Protein AF-A0A920G685-F1 (afdb_monomer_lite)

pLDDT: mean 90.86, std 9.31, range [51.19, 98.56]

Radius of gyration: 24.47 Å; chains: 1; bounding box: 43×33×66 Å

Sequence (117 aa):
MLAGAPFDATETPSVIWQDFNDKLMRLNLEPAIADGLREAARKALLASVKPAYERLIAAVEAQQGMAGPEDGVWRFQSGDAFYANRLRVFTTTDLSPEDIQKQALPMLSGCMVKCVP

Secondary structure (DSSP, 8-state):
---SBTTSS-SSBPHHHHHHHHHHHTS---HHHHHHHHHHHHHHIIIIIHHHHHHHHHHHHHHHHH--S--SGGGSTTHHHHHHHHHHHHH-----HHHHHHHHHHHHHHHHHHS--

Structure (mmCIF, N/CA/C/O backbone):
data_AF-A0A920G685-F1
#
_entry.id   AF-A0A920G685-F1
#
loop_
_atom_site.group_PDB
_atom_site.id
_atom_site.type_symbol
_atom_site.label_atom_id
_atom_site.label_alt_id
_atom_site.label_comp_id
_atom_site.label_asym_id
_atom_site.label_entity_id
_atom_site.label_seq_id
_atom_site.pdbx_PDB_ins_code
_atom_site.Cartn_x
_atom_site.Cartn_y
_atom_site.Cartn_z
_atom_site.occupancy
_atom_site.B_iso_or_equiv
_atom_site.auth_seq_id
_atom_site.auth_comp_id
_atom_site.auth_asym_id
_atom_site.auth_atom_id
_atom_site.pdbx_PDB_model_num
ATOM 1 N N . MET A 1 1 ? 4.784 3.889 1.212 1.00 73.81 1 MET A N 1
ATOM 2 C CA . MET A 1 1 ? 4.560 3.008 0.040 1.00 73.81 1 MET A CA 1
ATOM 3 C C . MET A 1 1 ? 4.803 3.727 -1.286 1.00 73.81 1 MET A C 1
ATOM 5 O O . MET A 1 1 ? 5.475 3.146 -2.122 1.00 73.81 1 MET A O 1
ATOM 9 N N . LEU A 1 2 ? 4.329 4.970 -1.464 1.00 91.75 2 LEU A N 1
ATOM 10 C CA . LEU A 1 2 ? 4.622 5.799 -2.649 1.00 91.75 2 LEU A CA 1
ATOM 11 C C . LEU A 1 2 ? 5.928 6.619 -2.568 1.00 91.75 2 LEU A C 1
ATOM 13 O O . LEU A 1 2 ? 6.157 7.465 -3.418 1.00 91.75 2 LEU A O 1
ATOM 17 N N . ALA A 1 3 ? 6.755 6.417 -1.542 1.00 93.88 3 ALA A N 1
ATOM 18 C CA . ALA A 1 3 ? 8.039 7.106 -1.412 1.00 93.88 3 ALA A CA 1
ATOM 19 C C . ALA A 1 3 ? 9.127 6.309 -2.137 1.00 93.88 3 ALA A C 1
ATOM 21 O O . ALA A 1 3 ? 9.177 5.084 -1.968 1.00 93.88 3 ALA A O 1
ATOM 22 N N . GLY A 1 4 ? 9.979 6.994 -2.895 1.00 96.31 4 GLY A N 1
ATOM 23 C CA . GLY A 1 4 ? 11.047 6.411 -3.698 1.00 96.31 4 GLY A CA 1
ATOM 24 C C . GLY A 1 4 ? 10.689 6.199 -5.171 1.00 96.31 4 GLY A C 1
ATOM 25 O O . GLY A 1 4 ? 9.520 6.229 -5.575 1.00 96.31 4 GLY A O 1
ATOM 26 N N . ALA A 1 5 ? 11.696 5.891 -5.985 1.00 94.94 5 ALA A N 1
ATOM 27 C CA . ALA A 1 5 ? 11.515 5.521 -7.384 1.00 94.94 5 ALA A CA 1
ATOM 28 C C . ALA A 1 5 ? 10.582 4.293 -7.535 1.00 94.94 5 ALA A C 1
ATOM 30 O O . ALA A 1 5 ? 10.641 3.352 -6.734 1.00 94.94 5 ALA A O 1
ATOM 31 N N . PRO A 1 6 ? 9.712 4.253 -8.559 1.00 95.81 6 PRO A N 1
ATOM 32 C CA . PRO A 1 6 ? 9.574 5.230 -9.639 1.00 95.81 6 PRO A CA 1
ATOM 33 C C . PRO A 1 6 ? 8.593 6.380 -9.335 1.00 95.81 6 PRO A C 1
ATOM 35 O O . PRO A 1 6 ? 8.198 7.083 -10.257 1.00 95.81 6 PRO A O 1
ATOM 38 N N . PHE A 1 7 ? 8.122 6.551 -8.099 1.00 96.56 7 PHE A N 1
ATOM 39 C CA . PHE A 1 7 ? 7.028 7.481 -7.792 1.00 96.56 7 PHE A CA 1
ATOM 40 C C . PHE A 1 7 ? 7.465 8.942 -7.635 1.00 96.56 7 PHE A C 1
ATOM 42 O O . PHE A 1 7 ? 6.648 9.841 -7.886 1.00 96.56 7 PHE A O 1
ATOM 49 N N . ASP A 1 8 ? 8.720 9.160 -7.246 1.00 92.56 8 ASP A N 1
ATOM 50 C CA . ASP A 1 8 ? 9.383 10.457 -7.117 1.00 92.56 8 ASP A CA 1
ATOM 51 C C . ASP A 1 8 ? 10.762 10.456 -7.811 1.00 92.56 8 ASP A C 1
ATOM 53 O O . ASP A 1 8 ? 11.138 9.489 -8.476 1.00 92.56 8 ASP A O 1
ATOM 57 N N . ALA A 1 9 ? 11.486 11.574 -7.708 1.00 88.44 9 ALA A N 1
ATOM 58 C CA . ALA A 1 9 ? 12.781 11.782 -8.358 1.00 88.44 9 ALA A CA 1
ATOM 59 C C . ALA A 1 9 ? 13.982 11.294 -7.526 1.00 88.44 9 ALA A C 1
ATOM 61 O O . ALA A 1 9 ? 15.124 11.589 -7.880 1.00 88.44 9 ALA A O 1
ATOM 62 N N . THR A 1 10 ? 13.754 10.608 -6.403 1.00 91.00 10 THR A N 1
ATOM 63 C CA . THR A 1 10 ? 14.853 10.095 -5.580 1.00 91.00 10 THR A CA 1
ATOM 64 C C . THR A 1 10 ? 15.461 8.841 -6.206 1.00 91.00 10 THR A C 1
ATOM 66 O O . THR A 1 10 ? 14.786 8.063 -6.876 1.00 91.00 10 THR A O 1
ATOM 69 N N . GLU A 1 11 ? 16.749 8.610 -5.952 1.00 88.62 11 GLU A N 1
ATOM 70 C CA . GLU A 1 11 ? 17.422 7.372 -6.372 1.00 88.62 11 GLU A CA 1
ATOM 71 C C . GLU A 1 11 ? 17.073 6.179 -5.472 1.00 88.62 11 GLU A C 1
ATOM 73 O O . GLU A 1 11 ? 17.345 5.030 -5.813 1.00 88.62 11 GLU A O 1
ATOM 78 N N . THR A 1 12 ? 16.456 6.433 -4.313 1.00 95.44 12 THR A N 1
ATOM 79 C CA . THR A 1 12 ? 16.050 5.370 -3.395 1.00 95.44 12 THR A CA 1
ATOM 80 C C . THR A 1 12 ? 14.834 4.648 -3.973 1.00 95.44 12 THR A C 1
ATOM 82 O O . THR A 1 12 ? 13.809 5.285 -4.215 1.00 95.44 12 THR A O 1
ATOM 85 N N . PRO A 1 13 ? 14.894 3.327 -4.192 1.00 95.94 13 PRO A N 1
ATOM 86 C CA . PRO A 1 13 ? 13.761 2.586 -4.717 1.00 95.94 13 PRO A CA 1
ATOM 87 C C . PRO A 1 13 ? 12.646 2.507 -3.671 1.00 95.94 13 PRO A C 1
ATOM 89 O O . PRO A 1 13 ? 12.883 2.268 -2.486 1.00 95.94 13 PRO A O 1
ATOM 92 N N . SER A 1 14 ? 11.402 2.668 -4.116 1.00 96.94 14 SER A N 1
ATOM 93 C CA . SER A 1 14 ? 10.238 2.367 -3.285 1.00 96.94 14 SER A CA 1
ATOM 94 C C . SER A 1 14 ? 10.220 0.887 -2.909 1.00 96.94 14 SER A C 1
ATOM 96 O O . SER A 1 14 ? 10.688 0.036 -3.664 1.00 96.94 14 SER A O 1
ATOM 98 N N . VAL A 1 15 ? 9.620 0.555 -1.764 1.00 96.19 15 VAL A N 1
ATOM 99 C CA . VAL A 1 15 ? 9.571 -0.830 -1.254 1.00 96.19 15 VAL A CA 1
ATOM 100 C C . VAL A 1 15 ? 9.015 -1.831 -2.273 1.00 96.19 15 VAL A C 1
ATOM 102 O O . VAL A 1 15 ? 9.529 -2.936 -2.394 1.00 96.19 15 VAL A O 1
ATOM 105 N N . ILE A 1 16 ? 8.000 -1.430 -3.046 1.00 95.62 16 ILE A N 1
ATOM 106 C CA . ILE A 1 16 ? 7.383 -2.279 -4.073 1.00 95.62 16 ILE A CA 1
ATOM 107 C C . ILE A 1 16 ? 8.260 -2.400 -5.325 1.00 95.62 16 ILE A C 1
ATOM 109 O O . ILE A 1 16 ? 8.302 -3.459 -5.945 1.00 95.62 16 ILE A O 1
ATOM 113 N N . TRP A 1 17 ? 8.981 -1.336 -5.688 1.00 96.88 17 TRP A N 1
ATOM 114 C CA . T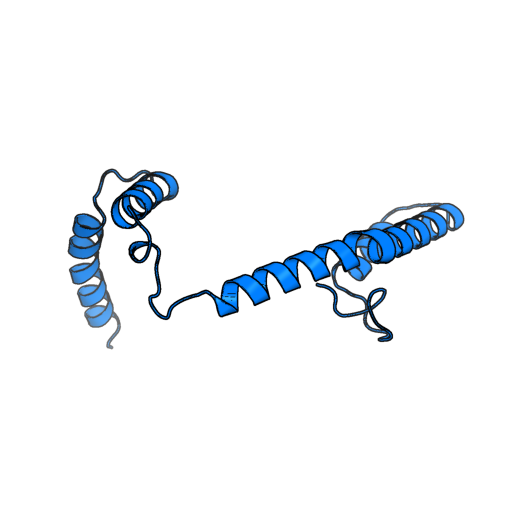RP A 1 17 ? 9.914 -1.355 -6.811 1.00 96.88 17 TRP A CA 1
ATOM 115 C C . TRP A 1 17 ? 11.141 -2.207 -6.497 1.00 96.88 17 TRP A C 1
ATOM 117 O O . TRP A 1 17 ? 11.543 -3.026 -7.319 1.00 96.88 17 TRP A O 1
ATOM 127 N N . GLN A 1 18 ? 11.695 -2.064 -5.292 1.00 97.12 18 GLN A N 1
ATOM 128 C CA . GLN A 1 18 ? 12.804 -2.884 -4.816 1.00 97.12 18 GLN A CA 1
ATOM 129 C C . GLN A 1 18 ? 12.422 -4.368 -4.806 1.00 97.12 18 GLN A C 1
ATOM 131 O O . GLN A 1 18 ? 13.098 -5.170 -5.441 1.00 97.12 18 GLN A O 1
ATOM 136 N N . ASP A 1 19 ? 11.302 -4.723 -4.169 1.00 97.31 19 ASP A N 1
ATOM 137 C CA . ASP A 1 19 ? 10.841 -6.114 -4.081 1.00 97.31 19 ASP A CA 1
ATOM 138 C C . ASP A 1 19 ? 10.609 -6.747 -5.466 1.00 97.31 19 ASP A C 1
ATOM 140 O O . ASP A 1 19 ? 10.997 -7.893 -5.704 1.00 97.31 19 ASP A O 1
ATOM 144 N N . PHE A 1 20 ? 10.031 -5.999 -6.413 1.00 97.31 20 PHE A N 1
ATOM 145 C CA . PHE A 1 20 ? 9.847 -6.482 -7.782 1.00 97.31 20 PHE A CA 1
ATOM 146 C C . PHE A 1 20 ? 11.186 -6.743 -8.489 1.00 97.31 20 PHE A C 1
ATOM 148 O O . PHE A 1 20 ? 11.368 -7.805 -9.090 1.00 97.31 20 PHE A O 1
ATOM 155 N N . ASN A 1 21 ? 12.139 -5.812 -8.389 1.00 96.56 21 ASN A N 1
ATOM 156 C CA . ASN A 1 21 ? 13.466 -5.975 -8.986 1.00 96.56 21 ASN A CA 1
ATOM 157 C C . ASN A 1 21 ? 14.252 -7.123 -8.343 1.00 96.56 21 ASN A C 1
ATOM 159 O O . ASN A 1 21 ? 14.851 -7.923 -9.061 1.00 96.56 21 ASN A O 1
ATOM 163 N N . ASP A 1 22 ? 14.188 -7.269 -7.019 1.00 97.38 22 ASP A N 1
ATOM 164 C CA . ASP A 1 22 ? 14.814 -8.378 -6.292 1.00 97.38 22 ASP A CA 1
ATOM 165 C C . ASP A 1 22 ? 14.274 -9.731 -6.744 1.00 97.38 22 ASP A C 1
ATOM 167 O O . ASP A 1 22 ? 15.029 -10.695 -6.893 1.00 97.38 22 ASP A O 1
ATOM 171 N N . LYS A 1 23 ? 12.967 -9.814 -7.003 1.00 97.25 23 LYS A N 1
ATOM 172 C CA . LYS A 1 23 ? 12.346 -11.022 -7.550 1.00 97.25 23 LYS A CA 1
ATOM 173 C C . LYS A 1 23 ? 12.810 -11.298 -8.974 1.00 97.25 23 LYS A C 1
ATOM 175 O O . LYS A 1 23 ? 13.138 -12.444 -9.261 1.00 97.25 23 LYS A O 1
ATOM 180 N N . LEU A 1 24 ? 12.903 -10.284 -9.836 1.00 96.81 24 LEU A N 1
ATOM 181 C CA . LEU A 1 24 ? 13.421 -10.466 -11.195 1.00 96.81 24 LEU A CA 1
ATOM 182 C C . LEU A 1 24 ? 14.876 -10.943 -11.209 1.00 96.81 24 LEU A C 1
ATOM 184 O O . LEU A 1 24 ? 15.194 -11.848 -11.973 1.00 96.81 24 LEU A O 1
ATOM 188 N N . MET A 1 25 ? 15.736 -10.402 -10.342 1.00 94.50 25 MET A N 1
ATOM 189 C CA . MET A 1 25 ? 17.145 -10.814 -10.251 1.00 94.50 25 MET A CA 1
ATOM 190 C C . MET A 1 25 ? 17.327 -12.278 -9.834 1.00 94.50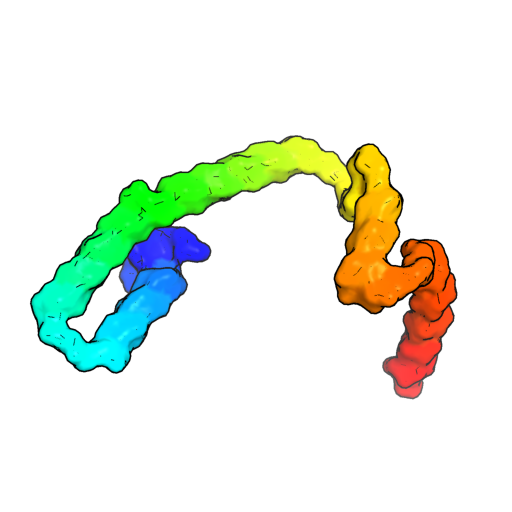 25 MET A C 1
ATOM 192 O O . MET A 1 25 ? 18.335 -12.895 -10.168 1.00 94.50 25 MET A O 1
ATOM 196 N N . ARG A 1 26 ? 16.367 -12.846 -9.099 1.00 97.00 26 ARG A N 1
ATOM 197 C CA . ARG A 1 26 ? 16.399 -14.254 -8.671 1.00 97.00 26 ARG A CA 1
ATOM 198 C C . ARG A 1 26 ? 15.917 -15.220 -9.753 1.00 97.00 26 ARG A C 1
ATOM 200 O O . ARG A 1 26 ? 16.068 -16.429 -9.585 1.00 97.00 26 ARG A O 1
ATOM 207 N N . LEU A 1 27 ? 15.321 -14.718 -10.834 1.00 95.25 27 LEU A N 1
ATOM 208 C CA . LEU A 1 27 ? 14.844 -15.534 -11.944 1.00 95.25 27 LEU A CA 1
ATOM 209 C C . LEU A 1 27 ? 15.917 -15.610 -13.033 1.00 95.25 27 LEU A C 1
ATOM 211 O O . LEU A 1 27 ? 16.494 -14.601 -13.426 1.00 95.25 27 LEU A O 1
ATOM 215 N N . ASN A 1 28 ? 16.149 -16.807 -13.570 1.00 93.94 28 ASN A N 1
ATOM 216 C CA . ASN A 1 28 ? 17.033 -16.992 -14.720 1.00 93.94 28 ASN A CA 1
ATOM 217 C C . ASN A 1 28 ? 16.288 -16.632 -16.018 1.00 93.94 28 ASN A C 1
ATOM 219 O O . ASN A 1 28 ? 15.770 -17.510 -16.708 1.00 93.94 28 ASN A O 1
ATOM 223 N N . LEU A 1 29 ? 16.164 -15.333 -16.294 1.00 94.88 29 LEU A N 1
ATOM 224 C CA . LEU A 1 29 ? 15.482 -14.792 -17.471 1.00 94.88 29 LEU A CA 1
ATOM 225 C C . LEU A 1 29 ? 16.484 -14.250 -18.488 1.00 94.88 29 LEU A C 1
ATOM 227 O O . LEU A 1 29 ? 17.541 -13.734 -18.129 1.00 94.88 29 LEU A O 1
ATOM 231 N N . GLU A 1 30 ? 16.108 -14.294 -19.764 1.00 96.81 30 GLU A N 1
ATOM 232 C CA . GLU A 1 30 ? 16.815 -13.538 -20.792 1.00 96.81 30 GLU A CA 1
ATOM 233 C C . GLU A 1 30 ? 16.759 -12.029 -20.465 1.00 96.81 30 GLU A C 1
ATOM 235 O O . GLU A 1 30 ? 15.688 -11.537 -20.080 1.00 96.81 30 GLU A O 1
ATOM 240 N N . PRO A 1 31 ? 17.861 -11.268 -20.639 1.00 95.12 31 PRO A N 1
ATOM 241 C CA . PRO A 1 31 ? 17.907 -9.846 -20.290 1.00 95.12 31 PRO A CA 1
ATOM 242 C C . PRO A 1 31 ? 16.769 -9.018 -20.897 1.00 95.12 31 PRO A C 1
ATOM 244 O O . PRO A 1 31 ? 16.131 -8.244 -20.186 1.00 95.12 31 PRO A O 1
ATOM 247 N N . ALA A 1 32 ? 16.435 -9.258 -22.170 1.00 97.00 32 ALA A N 1
ATOM 248 C CA . ALA A 1 32 ? 15.362 -8.549 -22.865 1.00 97.00 32 ALA A CA 1
ATOM 249 C C . ALA A 1 32 ? 13.980 -8.765 -22.217 1.00 97.00 32 ALA A C 1
ATOM 251 O O . ALA A 1 32 ? 13.162 -7.845 -22.157 1.00 97.00 32 ALA A O 1
ATOM 252 N N . ILE A 1 33 ? 13.722 -9.966 -21.686 1.00 97.50 33 ILE A N 1
ATOM 253 C CA . ILE A 1 33 ? 12.474 -10.278 -20.979 1.00 97.50 33 ILE A CA 1
ATOM 254 C C . ILE A 1 33 ? 12.446 -9.549 -19.632 1.00 97.50 33 ILE A C 1
ATOM 256 O O . ILE A 1 33 ? 11.437 -8.933 -19.287 1.00 97.50 33 ILE A O 1
ATOM 260 N N . ALA A 1 34 ? 13.550 -9.580 -18.880 1.00 96.88 34 ALA A N 1
ATOM 261 C CA . ALA A 1 34 ? 13.649 -8.882 -17.599 1.00 96.88 34 ALA A CA 1
ATOM 262 C C . ALA A 1 34 ? 13.488 -7.357 -17.754 1.00 96.88 34 ALA A C 1
ATOM 264 O O . ALA A 1 34 ? 12.796 -6.732 -16.948 1.00 96.88 34 ALA A O 1
ATOM 265 N N . ASP A 1 35 ? 14.073 -6.769 -18.801 1.00 97.25 35 ASP A N 1
ATOM 266 C CA . ASP A 1 35 ? 13.911 -5.351 -19.146 1.00 97.25 35 ASP A CA 1
ATOM 267 C C . ASP A 1 35 ? 12.450 -5.023 -19.490 1.00 97.25 35 ASP A C 1
ATOM 269 O O . ASP A 1 35 ? 11.881 -4.069 -18.953 1.00 97.25 35 ASP A O 1
ATOM 273 N N . GLY A 1 36 ? 11.805 -5.852 -20.319 1.00 98.25 36 GLY A N 1
ATOM 274 C CA . GLY A 1 36 ? 10.394 -5.683 -20.675 1.00 98.25 36 GLY A CA 1
ATOM 275 C C . GLY A 1 36 ? 9.462 -5.743 -19.461 1.00 98.25 36 GLY A C 1
ATOM 276 O O . GLY A 1 36 ? 8.553 -4.919 -19.331 1.00 98.25 36 GLY A O 1
ATOM 277 N N . LEU A 1 37 ? 9.714 -6.671 -18.533 1.00 98.38 37 LEU A N 1
ATOM 278 C CA . LEU A 1 37 ? 8.963 -6.781 -17.279 1.00 98.38 37 LEU A CA 1
ATOM 279 C C . LEU A 1 37 ? 9.192 -5.575 -16.360 1.00 98.38 37 LEU A C 1
ATOM 281 O O . LEU A 1 37 ? 8.231 -5.086 -15.762 1.00 98.38 37 LEU A O 1
ATOM 285 N N . ARG A 1 38 ? 10.428 -5.060 -16.275 1.00 97.81 38 ARG A N 1
ATOM 286 C CA . ARG A 1 38 ? 10.742 -3.834 -15.520 1.00 97.81 38 ARG A CA 1
ATOM 287 C C . ARG A 1 38 ? 9.987 -2.629 -16.062 1.00 97.81 38 ARG A C 1
ATOM 289 O O . ARG A 1 38 ? 9.354 -1.922 -15.278 1.00 97.81 38 ARG A O 1
ATOM 296 N N . GLU A 1 39 ? 9.973 -2.424 -17.375 1.00 98.25 39 GLU A N 1
ATOM 297 C CA . GLU A 1 39 ? 9.239 -1.302 -17.970 1.00 98.25 39 GLU A CA 1
ATOM 298 C C . GLU A 1 39 ? 7.721 -1.447 -17.825 1.00 98.25 39 GLU A C 1
ATOM 300 O O . GLU A 1 39 ? 7.034 -0.476 -17.492 1.00 98.25 39 GLU A O 1
ATOM 305 N N . ALA A 1 40 ? 7.185 -2.658 -17.999 1.00 98.44 40 ALA A N 1
ATOM 306 C CA . ALA A 1 40 ? 5.767 -2.922 -17.775 1.00 98.44 40 ALA A CA 1
ATOM 307 C C . ALA A 1 40 ? 5.360 -2.638 -16.319 1.00 98.44 40 ALA A C 1
ATOM 309 O O . ALA A 1 40 ? 4.354 -1.964 -16.078 1.00 98.44 40 ALA A O 1
ATOM 310 N N . ALA A 1 41 ? 6.166 -3.086 -15.352 1.00 98.00 41 ALA A N 1
ATOM 311 C CA . ALA A 1 41 ? 5.938 -2.821 -13.937 1.00 98.00 41 ALA A CA 1
ATOM 312 C C . ALA A 1 41 ? 6.038 -1.327 -13.620 1.00 98.00 41 ALA A C 1
ATOM 314 O O . ALA A 1 41 ? 5.134 -0.779 -12.990 1.00 98.00 41 ALA A O 1
ATOM 315 N N . ARG A 1 42 ? 7.071 -0.634 -14.115 1.00 97.75 42 ARG A N 1
ATOM 316 C CA . ARG A 1 42 ? 7.226 0.817 -13.939 1.00 97.75 42 ARG A CA 1
ATOM 317 C C . ARG A 1 42 ? 6.010 1.576 -14.471 1.00 97.75 42 ARG A C 1
ATOM 319 O O . ARG A 1 42 ? 5.480 2.454 -13.788 1.00 97.75 42 ARG A O 1
ATOM 326 N N . LYS A 1 43 ? 5.519 1.199 -15.655 1.00 98.56 43 LYS A N 1
ATOM 327 C CA . LYS A 1 43 ? 4.303 1.773 -16.245 1.00 98.56 43 LYS A CA 1
ATOM 328 C C . LYS A 1 43 ? 3.072 1.513 -15.377 1.00 98.56 43 LYS A C 1
ATOM 330 O O . LYS A 1 43 ? 2.314 2.446 -15.135 1.00 98.56 43 LYS A O 1
ATOM 335 N N . ALA A 1 44 ? 2.876 0.289 -14.888 1.00 98.31 44 ALA A N 1
ATOM 336 C CA . ALA A 1 44 ? 1.746 -0.050 -14.020 1.00 98.31 44 ALA A CA 1
ATOM 337 C C . ALA A 1 44 ? 1.797 0.701 -12.676 1.00 98.31 44 ALA A C 1
ATOM 339 O O . ALA A 1 44 ? 0.775 1.204 -12.199 1.00 98.31 44 ALA A O 1
ATOM 340 N N . LEU A 1 45 ? 2.990 0.838 -12.089 1.00 97.81 45 LEU A N 1
ATOM 341 C CA . LEU A 1 45 ? 3.193 1.594 -10.855 1.00 97.81 45 LEU A CA 1
ATOM 342 C C . LEU A 1 45 ? 2.775 3.058 -11.035 1.00 97.81 45 LEU A C 1
ATOM 344 O O . LEU A 1 45 ? 2.023 3.588 -10.219 1.00 97.81 45 LEU A O 1
ATOM 348 N N . LEU A 1 46 ? 3.183 3.688 -12.135 1.00 97.81 46 LEU A N 1
ATOM 349 C CA . LEU A 1 46 ? 2.876 5.092 -12.412 1.00 97.81 46 LEU A CA 1
ATOM 350 C C . LEU A 1 46 ? 1.431 5.332 -12.867 1.00 97.81 46 LEU A C 1
ATOM 352 O O . LEU A 1 46 ? 0.801 6.286 -12.421 1.00 97.81 46 LEU A O 1
ATOM 356 N N . ALA A 1 47 ? 0.901 4.484 -13.747 1.00 98.19 47 ALA A N 1
ATOM 357 C CA . ALA A 1 47 ? -0.401 4.701 -14.375 1.00 98.19 47 ALA A CA 1
ATOM 358 C C . ALA A 1 47 ? -1.577 4.146 -13.559 1.00 98.19 47 ALA A C 1
ATOM 360 O O . ALA A 1 47 ? -2.722 4.521 -13.805 1.00 98.19 47 ALA A O 1
ATOM 361 N N . SER A 1 48 ? -1.331 3.229 -12.620 1.00 97.75 48 SER A N 1
ATOM 362 C CA . SER A 1 48 ? -2.399 2.548 -11.878 1.00 97.75 48 SER A CA 1
ATOM 363 C C . SER A 1 48 ? -2.202 2.618 -10.370 1.00 97.75 48 SER A C 1
ATOM 365 O O . SER A 1 48 ? -3.107 3.066 -9.667 1.00 97.75 48 SER A O 1
ATOM 367 N N . VAL A 1 49 ? -1.030 2.227 -9.860 1.00 96.69 49 VAL A N 1
ATOM 368 C CA . VAL A 1 49 ? -0.808 2.135 -8.405 1.00 96.69 49 VAL A CA 1
ATOM 369 C C . VAL A 1 49 ? -0.753 3.514 -7.757 1.00 96.69 49 VAL A C 1
ATOM 371 O O . VAL A 1 49 ? -1.503 3.765 -6.816 1.00 96.69 49 VAL A O 1
ATOM 374 N N . LYS A 1 50 ? 0.078 4.421 -8.282 1.00 96.69 50 LYS A N 1
ATOM 375 C CA . LYS A 1 50 ? 0.202 5.793 -7.773 1.00 96.69 50 LYS A CA 1
ATOM 376 C C . LYS A 1 50 ? -1.152 6.512 -7.690 1.00 96.69 50 LYS A C 1
ATOM 378 O O . LYS A 1 50 ? -1.545 6.853 -6.575 1.00 96.69 50 LYS A O 1
ATOM 383 N N . PRO A 1 51 ? -1.933 6.644 -8.782 1.00 97.94 51 PRO A N 1
ATOM 384 C CA . PRO A 1 51 ? -3.209 7.350 -8.711 1.00 97.94 51 PRO A CA 1
ATOM 385 C C . PRO A 1 51 ? -4.244 6.639 -7.828 1.00 97.94 51 PRO A C 1
ATOM 387 O O . PRO A 1 51 ? -5.120 7.292 -7.267 1.00 97.94 51 PRO A O 1
ATOM 390 N N . ALA A 1 52 ? -4.188 5.309 -7.685 1.00 97.81 52 ALA A N 1
ATOM 391 C CA . ALA A 1 52 ? -5.075 4.597 -6.765 1.00 97.81 52 ALA A CA 1
ATOM 392 C C . ALA A 1 52 ? -4.761 4.913 -5.296 1.00 97.81 52 ALA A C 1
ATOM 394 O O . ALA A 1 52 ? -5.682 5.192 -4.527 1.00 97.81 52 ALA A O 1
ATOM 395 N N . TYR A 1 53 ? -3.481 4.916 -4.919 1.00 96.88 53 TYR A N 1
ATOM 396 C CA . TYR A 1 53 ? -3.065 5.267 -3.561 1.00 96.88 53 TYR A CA 1
ATOM 397 C C . TYR A 1 53 ? -3.276 6.748 -3.253 1.00 96.88 53 TYR A C 1
ATOM 399 O O . TYR A 1 53 ? -3.686 7.062 -2.144 1.00 96.88 53 TYR A O 1
ATOM 407 N N . GLU A 1 54 ? -3.081 7.649 -4.216 1.00 97.25 54 GLU A N 1
ATOM 408 C CA . GLU A 1 54 ? -3.404 9.073 -4.042 1.00 97.25 54 GLU A CA 1
ATOM 409 C C . GLU A 1 54 ? -4.901 9.283 -3.764 1.00 97.25 54 GLU A C 1
ATOM 411 O O . GLU A 1 54 ? -5.255 10.020 -2.845 1.00 97.25 54 GLU A O 1
ATOM 416 N N . ARG A 1 55 ? -5.795 8.572 -4.472 1.00 98.06 55 ARG A N 1
ATOM 417 C CA . ARG A 1 55 ? -7.240 8.601 -4.167 1.00 98.06 55 ARG A CA 1
ATOM 418 C C . ARG A 1 55 ? -7.560 8.049 -2.780 1.00 98.06 55 ARG A C 1
ATOM 420 O O . ARG A 1 55 ? -8.433 8.585 -2.106 1.00 98.06 55 ARG A O 1
ATOM 427 N N . LEU A 1 56 ? -6.883 6.977 -2.368 1.00 97.25 56 LEU A N 1
ATOM 428 C CA . LEU A 1 56 ? -7.063 6.402 -1.036 1.00 97.25 56 LEU A CA 1
ATOM 429 C C . LEU A 1 56 ? -6.603 7.373 0.057 1.00 97.25 56 LEU A C 1
ATOM 431 O O . LEU A 1 56 ? -7.332 7.571 1.022 1.00 97.25 56 LEU A O 1
ATOM 435 N N . ILE A 1 57 ? -5.433 7.995 -0.112 1.00 96.44 57 ILE A N 1
ATOM 436 C CA . ILE A 1 57 ? -4.903 9.007 0.811 1.00 96.44 57 ILE A CA 1
ATOM 437 C C . ILE A 1 57 ? -5.905 10.154 0.945 1.00 96.44 57 ILE A C 1
ATOM 439 O O . ILE A 1 57 ? -6.345 10.434 2.054 1.00 96.44 57 ILE A O 1
ATOM 443 N N . ALA A 1 58 ? -6.363 10.720 -0.175 1.00 97.38 58 ALA A N 1
ATOM 444 C CA . ALA A 1 58 ? -7.339 11.808 -0.163 1.00 97.38 58 ALA A CA 1
ATOM 445 C C . ALA A 1 58 ? -8.658 11.416 0.530 1.00 97.38 58 ALA A C 1
ATOM 447 O O . ALA A 1 58 ? -9.241 12.212 1.264 1.00 97.38 58 ALA A O 1
ATOM 448 N N . ALA A 1 59 ? -9.134 10.182 0.328 1.00 97.44 59 ALA A N 1
ATOM 449 C CA . ALA A 1 59 ? -10.337 9.689 0.993 1.00 97.44 59 ALA A CA 1
ATOM 450 C C . ALA A 1 59 ? -10.150 9.566 2.515 1.00 97.44 59 ALA A C 1
ATOM 452 O O . ALA A 1 59 ? -11.040 9.952 3.271 1.00 97.44 59 ALA A O 1
ATOM 453 N N . VAL A 1 60 ? -8.998 9.060 2.965 1.00 96.38 60 VAL A N 1
ATOM 454 C CA . VAL A 1 60 ? -8.676 8.939 4.396 1.00 96.38 60 VAL A CA 1
ATOM 455 C C . VAL A 1 60 ? -8.492 10.317 5.035 1.00 96.38 60 VAL A C 1
ATOM 457 O O . VAL A 1 60 ? -9.018 10.549 6.119 1.00 96.38 60 VAL A O 1
ATOM 460 N N . GLU A 1 61 ? -7.828 11.257 4.363 1.00 96.19 61 GLU A N 1
ATOM 461 C CA . GLU A 1 61 ? -7.677 12.641 4.838 1.00 96.19 61 GLU A CA 1
ATOM 462 C C . GLU A 1 61 ? -9.035 13.350 4.965 1.00 96.19 61 GLU A C 1
ATOM 464 O O . GLU A 1 61 ? -9.304 14.015 5.968 1.00 96.19 61 GLU A O 1
ATOM 469 N N . ALA A 1 62 ? -9.937 13.153 3.997 1.00 96.25 62 ALA A N 1
ATOM 470 C CA . ALA A 1 62 ? -11.299 13.676 4.077 1.00 96.25 62 ALA A CA 1
ATOM 471 C C . ALA A 1 62 ? -12.069 13.087 5.273 1.00 96.25 62 ALA A C 1
ATOM 473 O O . ALA A 1 62 ? -12.746 13.817 5.998 1.00 96.25 62 ALA A O 1
ATOM 474 N N . GLN A 1 63 ? -11.932 11.780 5.519 1.00 93.56 63 GLN A N 1
ATOM 475 C CA . GLN A 1 63 ? -12.541 11.117 6.676 1.00 93.56 63 GLN A CA 1
ATOM 476 C C . GLN A 1 63 ? -11.942 11.594 8.002 1.00 93.56 63 GLN A C 1
ATOM 478 O O . GLN A 1 63 ? -12.684 11.784 8.966 1.00 93.56 63 GLN A O 1
ATOM 483 N N . GLN A 1 64 ? -10.631 11.840 8.050 1.00 92.44 64 GLN A N 1
ATOM 484 C CA . GLN A 1 64 ? -9.953 12.384 9.225 1.00 92.44 64 GLN A CA 1
ATOM 485 C C . GLN A 1 64 ? -10.540 13.744 9.626 1.00 92.44 64 GLN A C 1
ATOM 487 O O . GLN A 1 64 ? -10.761 13.979 10.810 1.00 92.44 64 GLN A O 1
ATOM 492 N N . GLY A 1 65 ? -10.870 14.610 8.661 1.00 90.31 65 GLY A N 1
ATOM 493 C CA . GLY A 1 65 ? -11.522 15.898 8.936 1.00 90.31 65 GLY A CA 1
ATOM 494 C C . GLY A 1 65 ? -12.943 15.787 9.510 1.00 90.31 65 GLY A C 1
ATOM 495 O O . GLY A 1 65 ? -13.425 16.721 10.146 1.00 90.31 65 GLY A O 1
ATOM 496 N N . MET A 1 66 ? -13.616 14.651 9.310 1.00 90.06 66 MET A N 1
ATOM 497 C CA . MET A 1 66 ? -14.965 14.378 9.827 1.00 90.06 66 MET A CA 1
ATOM 498 C C . MET A 1 66 ? -14.951 13.602 11.152 1.00 90.06 66 MET A C 1
ATOM 500 O O . MET A 1 66 ? -15.992 13.451 11.799 1.00 90.06 66 MET A O 1
ATOM 504 N N . ALA A 1 67 ? -13.797 13.070 11.554 1.00 87.50 67 ALA A N 1
ATOM 505 C CA . ALA A 1 67 ? -13.672 12.253 12.748 1.00 87.50 67 ALA A CA 1
ATOM 506 C C . ALA A 1 67 ? -13.772 13.124 14.012 1.00 87.50 67 ALA A C 1
ATOM 508 O O . ALA A 1 67 ? -12.908 13.942 14.304 1.00 87.50 67 ALA A O 1
ATOM 509 N N . GLY A 1 68 ? -14.849 12.944 14.782 1.00 86.00 68 GLY A N 1
ATOM 510 C CA . GLY A 1 68 ? -14.965 13.518 16.136 1.00 86.00 68 GLY A CA 1
ATOM 511 C C . GLY A 1 68 ? -13.924 12.959 17.133 1.00 86.00 68 GLY A C 1
ATOM 512 O O . GLY A 1 68 ? -13.269 11.969 16.815 1.00 86.00 68 GLY A O 1
ATOM 513 N N . PRO A 1 69 ? -13.809 13.536 18.341 1.00 85.88 69 PRO A N 1
ATOM 514 C CA . PRO A 1 69 ? -12.733 13.240 19.298 1.00 85.88 69 PRO A CA 1
ATOM 515 C C . PRO A 1 69 ? -12.896 11.923 20.073 1.00 85.88 69 PRO A C 1
ATOM 517 O O . PRO A 1 69 ? -11.955 11.487 20.719 1.00 85.88 69 PRO A O 1
ATOM 520 N N . GLU A 1 70 ? -14.084 11.312 20.045 1.00 87.81 70 GLU A N 1
ATOM 521 C CA . GLU A 1 70 ? -14.360 10.064 20.761 1.00 87.81 70 GLU A CA 1
ATOM 522 C C . GLU A 1 70 ? -13.610 8.891 20.124 1.00 87.81 70 GLU A C 1
ATOM 524 O O . GLU A 1 70 ? -13.859 8.534 18.966 1.00 87.81 70 GLU A O 1
ATOM 529 N N . ASP A 1 71 ? -12.728 8.259 20.885 1.00 85.06 71 ASP A N 1
ATOM 530 C CA . ASP A 1 71 ? -12.054 7.042 20.455 1.00 85.06 71 ASP A CA 1
ATOM 531 C C . ASP A 1 71 ? -12.972 5.829 20.624 1.00 85.06 71 ASP A C 1
ATOM 533 O O . ASP A 1 71 ? -13.851 5.815 21.476 1.00 85.06 71 ASP A O 1
ATOM 537 N N . GLY A 1 72 ? -12.772 4.792 19.811 1.00 88.50 72 GLY A N 1
ATOM 538 C CA . GLY A 1 72 ? -13.486 3.523 19.946 1.00 88.50 72 GLY A CA 1
ATOM 539 C C . GLY A 1 72 ? -14.800 3.419 19.170 1.00 88.50 72 GLY A C 1
ATOM 540 O O . GLY A 1 72 ? -15.378 4.387 18.687 1.00 88.50 72 GLY A O 1
ATOM 541 N N . VAL A 1 73 ? -15.268 2.182 19.006 1.00 89.75 73 VAL A N 1
ATOM 542 C CA . VAL A 1 73 ? -16.446 1.854 18.180 1.00 89.75 73 VAL A CA 1
ATOM 543 C C . VAL A 1 73 ? -17.775 2.203 18.851 1.00 89.75 73 VAL A C 1
ATOM 545 O O . VAL A 1 73 ? -18.780 2.342 18.157 1.00 89.75 73 VAL A O 1
ATOM 548 N N . TRP A 1 74 ? -17.778 2.395 20.176 1.00 88.00 74 TRP A N 1
ATOM 549 C CA . TRP A 1 74 ? -18.953 2.795 20.964 1.00 88.00 74 TRP A CA 1
ATOM 550 C C . TRP A 1 74 ? -19.507 4.167 20.563 1.00 88.00 74 TRP A C 1
ATOM 552 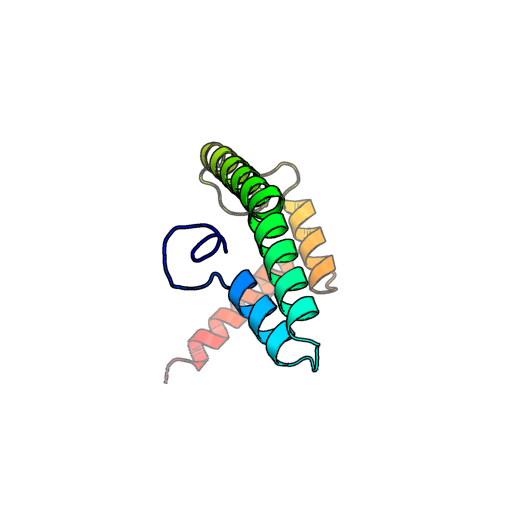O O . TRP A 1 74 ? -20.677 4.447 20.800 1.00 88.00 74 TRP A O 1
ATOM 562 N N . ARG A 1 75 ? -18.709 5.001 19.883 1.00 87.44 75 ARG A N 1
ATOM 563 C CA . ARG A 1 75 ? -19.161 6.285 19.324 1.00 87.44 75 ARG A CA 1
ATOM 564 C C . ARG A 1 75 ? -20.236 6.155 18.239 1.00 87.44 75 ARG A C 1
ATOM 566 O O . ARG A 1 75 ? -20.869 7.147 17.884 1.00 87.44 75 ARG A O 1
ATOM 573 N N . PHE A 1 76 ? -20.375 4.978 17.629 1.00 88.94 76 PHE A N 1
ATOM 574 C CA . PHE A 1 76 ? -21.308 4.743 16.530 1.00 88.94 76 PHE A CA 1
ATOM 575 C C . PHE A 1 76 ? -22.614 4.135 17.038 1.00 88.94 76 PHE A C 1
ATOM 577 O O . PHE A 1 76 ? -22.658 3.463 18.069 1.00 88.94 76 PHE A O 1
ATOM 584 N N . GLN A 1 77 ? -23.693 4.321 16.274 1.00 90.50 77 GLN A N 1
ATOM 585 C CA . GLN A 1 77 ? -24.961 3.657 16.561 1.00 90.50 77 GLN A CA 1
ATOM 586 C C . GLN A 1 77 ? -24.750 2.135 16.599 1.00 90.50 77 GLN A C 1
ATOM 588 O O . GLN A 1 77 ? -24.231 1.550 15.651 1.00 90.50 77 GLN A O 1
ATOM 593 N N . SER A 1 78 ? -25.183 1.490 17.683 1.00 92.12 78 SER A N 1
ATOM 594 C CA . SER A 1 78 ? -24.968 0.054 17.937 1.00 92.12 78 SER A CA 1
ATOM 595 C C . SER A 1 78 ? -23.501 -0.358 18.155 1.00 92.12 78 SER A C 1
ATOM 597 O O . SER A 1 78 ? -23.161 -1.528 17.964 1.00 92.12 78 SER A O 1
ATOM 599 N N . GLY A 1 79 ? -22.633 0.567 18.578 1.00 91.25 79 GLY A N 1
ATOM 600 C CA . GLY A 1 79 ? -21.220 0.293 18.856 1.00 91.25 79 GLY A CA 1
ATOM 601 C C . GLY A 1 79 ? -20.986 -0.819 19.885 1.00 91.25 79 GLY A C 1
ATOM 602 O O . GLY A 1 79 ? -20.103 -1.652 19.682 1.00 91.25 79 GLY A O 1
ATOM 603 N N . ASP A 1 80 ? -21.828 -0.914 20.916 1.00 90.88 80 ASP A N 1
ATOM 604 C CA . ASP A 1 80 ? -21.751 -1.981 21.927 1.00 90.88 80 ASP A CA 1
ATOM 605 C C . ASP A 1 80 ? -22.043 -3.362 21.326 1.00 90.88 80 ASP A C 1
ATOM 607 O O . ASP A 1 80 ? -21.303 -4.324 21.544 1.00 90.88 80 ASP A O 1
ATOM 611 N N . ALA A 1 81 ? -23.087 -3.457 20.494 1.00 92.00 81 ALA A N 1
ATOM 612 C CA . ALA A 1 81 ? -23.436 -4.691 19.793 1.00 92.00 81 ALA A CA 1
ATOM 613 C C . ALA A 1 81 ? -22.338 -5.097 18.797 1.00 92.00 81 ALA A C 1
ATOM 615 O O . ALA A 1 81 ? -21.997 -6.279 18.688 1.00 92.00 81 ALA A O 1
ATOM 616 N N . PHE A 1 82 ? -21.745 -4.118 18.103 1.00 93.00 82 PHE A N 1
ATOM 617 C CA . PHE A 1 82 ? -20.593 -4.346 17.234 1.00 93.00 82 PHE A CA 1
ATOM 618 C C . PHE A 1 82 ? -19.393 -4.868 18.031 1.00 93.00 82 PHE A C 1
ATOM 620 O O . PHE A 1 82 ? -18.792 -5.870 17.643 1.00 93.00 82 PHE A O 1
ATOM 627 N N . TYR A 1 83 ? -19.060 -4.241 19.159 1.00 92.88 83 TYR A N 1
ATOM 628 C CA . TYR A 1 83 ? -17.930 -4.646 19.991 1.00 92.88 83 TYR A CA 1
ATOM 629 C C . TYR A 1 83 ? -18.113 -6.057 20.570 1.00 92.88 83 TYR A C 1
ATOM 631 O O . TYR A 1 83 ? -17.213 -6.891 20.448 1.00 92.88 83 TYR A O 1
ATOM 639 N N . ALA A 1 84 ? -19.301 -6.377 21.091 1.00 91.25 84 ALA A N 1
ATOM 640 C CA . ALA A 1 84 ? -19.635 -7.721 21.563 1.00 91.25 84 ALA A CA 1
ATOM 641 C C . ALA A 1 84 ? -19.534 -8.776 20.442 1.00 91.25 84 ALA A C 1
ATOM 643 O O . ALA A 1 84 ? -19.013 -9.873 20.657 1.00 91.25 84 ALA A O 1
ATOM 644 N N . ASN A 1 85 ? -19.969 -8.446 19.218 1.00 92.31 85 ASN A N 1
ATOM 645 C CA . ASN A 1 85 ? -19.763 -9.318 18.061 1.00 92.31 85 ASN A CA 1
ATOM 646 C C . ASN A 1 85 ? -18.271 -9.503 17.746 1.00 92.31 85 ASN A C 1
ATOM 648 O O . ASN A 1 85 ? -17.830 -10.634 17.534 1.00 92.31 85 ASN A O 1
ATOM 652 N N . ARG A 1 86 ? -17.482 -8.420 17.748 1.00 93.69 86 ARG A N 1
ATOM 653 C CA . ARG A 1 86 ? -16.042 -8.497 17.474 1.00 93.69 86 ARG A CA 1
ATOM 654 C C . ARG A 1 86 ? -15.306 -9.371 18.476 1.00 93.69 86 ARG A C 1
ATOM 656 O O . ARG A 1 86 ? -14.442 -10.134 18.048 1.00 93.69 86 ARG A O 1
ATOM 663 N N . LEU A 1 87 ? -15.664 -9.292 19.756 1.00 9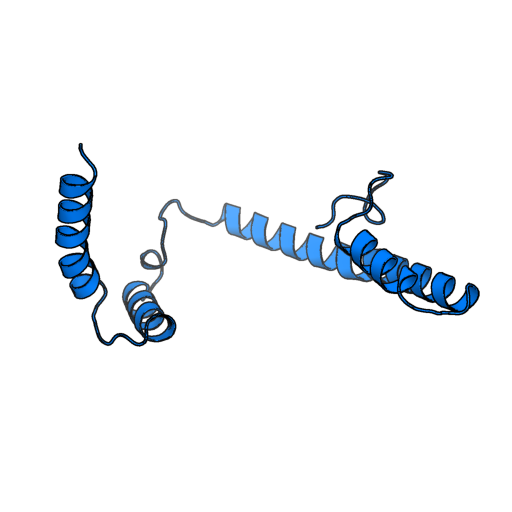2.06 87 LEU A N 1
ATOM 664 C CA . LEU A 1 87 ? -15.118 -10.165 20.791 1.00 92.06 87 LEU A CA 1
ATOM 665 C C . LEU A 1 87 ? -15.396 -11.631 20.467 1.00 92.06 87 LEU A C 1
ATOM 667 O O . LEU A 1 87 ? -14.451 -12.403 20.333 1.00 92.06 87 LEU A O 1
ATOM 671 N N . ARG A 1 88 ? -16.657 -11.993 20.208 1.00 91.31 88 ARG A N 1
ATOM 672 C CA . ARG A 1 88 ? -17.026 -13.367 19.836 1.00 91.31 88 ARG A CA 1
ATOM 673 C C . ARG A 1 88 ? -16.256 -13.874 18.613 1.00 91.31 88 ARG A C 1
ATOM 675 O O . ARG A 1 88 ? -15.762 -14.996 18.623 1.00 91.31 88 ARG A O 1
ATOM 682 N N . VAL A 1 89 ? -16.127 -13.050 17.570 1.00 91.94 89 VAL A N 1
ATOM 683 C CA . VAL A 1 89 ? -15.444 -13.435 16.321 1.00 91.94 89 VAL A CA 1
ATOM 684 C C . VAL A 1 89 ? -13.941 -13.636 16.521 1.00 91.94 89 VAL A C 1
ATOM 686 O O . VAL A 1 89 ? -13.378 -14.568 15.954 1.00 91.94 89 VAL A O 1
ATOM 689 N N . PHE A 1 90 ? -13.274 -12.770 17.287 1.00 92.50 90 PHE A N 1
ATOM 690 C CA . PHE A 1 90 ? -11.815 -12.827 17.426 1.00 92.50 90 PHE A CA 1
ATOM 691 C C . PHE A 1 90 ? -11.326 -13.771 18.522 1.00 92.50 90 PHE A C 1
ATOM 693 O O . PHE A 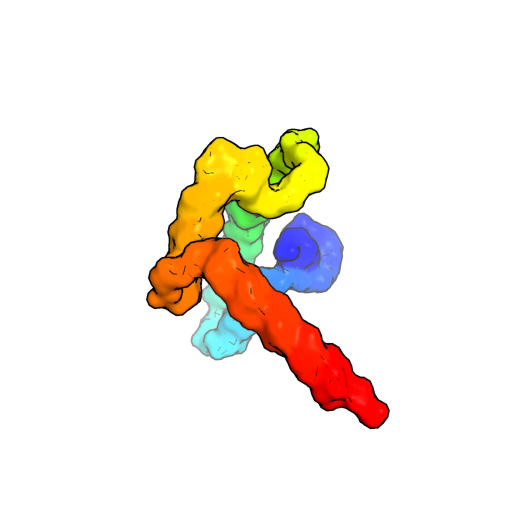1 90 ? -10.204 -14.260 18.423 1.00 92.50 90 PHE A O 1
ATOM 700 N N . THR A 1 91 ? -12.124 -14.021 19.560 1.00 90.94 91 THR A N 1
ATOM 701 C CA . THR A 1 91 ? -11.680 -14.807 20.723 1.00 90.94 91 THR A CA 1
ATOM 702 C C . THR A 1 91 ? -12.498 -16.071 20.943 1.00 90.94 91 THR A C 1
ATOM 704 O O . THR A 1 91 ? -12.206 -16.823 21.870 1.00 90.94 91 THR A O 1
ATOM 707 N N . THR A 1 92 ? -13.516 -16.330 20.112 1.00 90.56 92 THR A N 1
ATOM 708 C CA . THR A 1 92 ? -14.449 -17.465 20.257 1.00 90.56 92 THR A CA 1
ATOM 709 C C . THR A 1 92 ? -15.114 -17.544 21.636 1.00 90.56 92 THR A C 1
ATOM 711 O O . THR A 1 92 ? -15.614 -18.591 22.029 1.00 90.56 92 THR A O 1
ATOM 714 N N . THR A 1 93 ? -15.111 -16.435 22.381 1.00 86.50 93 THR A N 1
ATOM 715 C CA . THR A 1 93 ? -15.698 -16.347 23.715 1.00 86.50 93 THR A CA 1
ATOM 716 C C . THR A 1 93 ? -17.185 -16.034 23.637 1.00 86.50 93 THR A C 1
ATOM 718 O O . THR A 1 93 ? -17.630 -15.285 22.764 1.00 86.50 93 THR A O 1
ATOM 721 N N . ASP A 1 94 ? -17.936 -16.549 24.605 1.00 87.69 94 ASP A N 1
ATOM 722 C CA . ASP A 1 94 ? -19.324 -16.153 24.850 1.00 87.69 94 ASP A CA 1
ATOM 723 C C . ASP A 1 94 ? -19.448 -15.083 25.946 1.00 87.69 94 ASP A C 1
ATOM 725 O O . ASP A 1 94 ? -20.555 -14.632 26.240 1.00 87.69 94 ASP A O 1
ATOM 729 N N . LEU A 1 95 ? -18.326 -14.655 26.538 1.00 87.81 95 LEU A N 1
ATOM 730 C CA . LEU A 1 95 ? -18.295 -13.611 27.563 1.00 87.81 95 LEU A CA 1
ATOM 731 C C . LEU A 1 95 ? -18.685 -12.241 26.992 1.00 87.81 95 LEU A C 1
ATOM 733 O O . LEU A 1 95 ? -18.282 -11.877 25.882 1.00 87.81 95 LEU A O 1
ATOM 737 N N . SER A 1 96 ? -19.421 -11.453 27.782 1.00 88.12 96 SER A N 1
ATOM 738 C CA . SER A 1 96 ? -19.728 -10.062 27.437 1.00 88.12 96 SER A CA 1
ATOM 739 C C . SER A 1 96 ? -18.494 -9.152 27.610 1.00 88.12 96 SER A C 1
ATOM 741 O O . SER A 1 96 ? -17.570 -9.502 28.355 1.00 88.12 96 SER A O 1
ATOM 743 N N . PRO A 1 97 ? -18.458 -7.965 26.969 1.00 87.06 97 PRO A N 1
ATOM 744 C CA . PRO A 1 97 ? -17.446 -6.940 27.244 1.00 87.06 97 PRO A CA 1
ATOM 745 C C . PRO A 1 97 ? -17.238 -6.665 28.742 1.00 87.06 97 PRO A C 1
ATOM 747 O O . PRO A 1 97 ? -16.106 -6.575 29.220 1.00 87.06 97 PRO A O 1
ATOM 750 N N . GLU A 1 98 ? -18.332 -6.571 29.495 1.00 88.00 98 GLU A N 1
ATOM 751 C CA . GLU A 1 98 ? -18.337 -6.299 30.932 1.00 88.00 98 GLU A CA 1
ATOM 752 C C . GLU A 1 98 ? -17.770 -7.474 31.728 1.00 88.00 98 GLU A C 1
ATOM 754 O O . GLU A 1 98 ? -17.028 -7.262 32.688 1.00 88.00 98 GLU A O 1
ATOM 759 N N . ASP A 1 99 ? -18.092 -8.709 31.339 1.00 89.44 99 ASP A N 1
ATOM 760 C CA . ASP A 1 99 ? -17.549 -9.908 31.981 1.00 89.44 99 ASP A CA 1
ATOM 761 C C . ASP A 1 99 ? -16.038 -10.009 31.776 1.00 89.44 99 ASP A C 1
ATOM 763 O O . ASP A 1 99 ? -15.303 -10.324 32.717 1.00 89.44 99 ASP A O 1
ATOM 767 N N . ILE A 1 100 ? -15.566 -9.675 30.573 1.00 88.38 100 ILE A N 1
ATOM 768 C CA . ILE A 1 100 ? -14.137 -9.613 30.255 1.00 88.38 100 ILE A CA 1
ATOM 769 C C . ILE A 1 100 ? -13.454 -8.534 31.100 1.00 88.38 100 ILE A C 1
ATOM 771 O O . ILE A 1 100 ? -12.435 -8.813 31.732 1.00 88.38 100 ILE A O 1
ATOM 775 N N . GLN A 1 101 ? -14.029 -7.330 31.189 1.00 87.88 101 GLN A N 1
ATOM 776 C CA . GLN A 1 101 ? -13.469 -6.243 31.998 1.00 87.88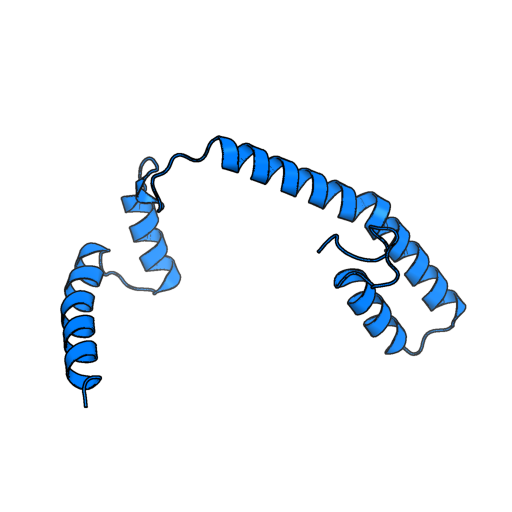 101 GLN A CA 1
ATOM 777 C C . GLN A 1 101 ? -13.389 -6.610 33.489 1.00 87.88 101 GLN A C 1
ATOM 779 O O . GLN A 1 101 ? -12.369 -6.366 34.139 1.00 87.88 101 GLN A O 1
ATOM 784 N N . LYS A 1 102 ? -14.442 -7.232 34.035 1.00 91.31 102 LYS A N 1
ATOM 785 C CA . LYS A 1 102 ? -14.480 -7.689 35.435 1.00 91.31 102 LYS A CA 1
ATOM 786 C C . LYS A 1 102 ? -13.416 -8.743 35.731 1.00 91.31 102 LYS A C 1
ATOM 788 O O . LYS A 1 102 ? -12.825 -8.706 36.805 1.00 91.31 102 LYS A O 1
ATOM 793 N N . GLN A 1 103 ? -13.174 -9.670 34.804 1.00 88.38 103 GLN A N 1
ATOM 794 C CA . GLN A 1 103 ? -12.140 -10.698 34.958 1.00 88.38 103 GLN A CA 1
ATOM 795 C C . GLN A 1 103 ? -10.728 -10.122 34.795 1.00 88.38 103 GLN A C 1
ATOM 797 O O . GLN A 1 103 ? -9.816 -10.520 35.520 1.00 88.38 103 GLN A O 1
ATOM 802 N N . ALA A 1 104 ? -10.546 -9.165 33.882 1.00 83.94 104 ALA A N 1
ATOM 803 C CA . ALA A 1 104 ? -9.250 -8.558 33.599 1.00 83.94 104 ALA A CA 1
ATOM 804 C C . ALA A 1 104 ? -8.749 -7.651 34.734 1.00 83.94 104 ALA A C 1
ATOM 806 O O . ALA A 1 104 ? -7.553 -7.654 35.029 1.00 83.94 104 ALA A O 1
ATOM 807 N N . LEU A 1 105 ? -9.634 -6.901 35.401 1.00 89.44 105 LEU A N 1
ATOM 808 C CA . LEU A 1 105 ? -9.238 -5.935 36.432 1.00 89.44 105 LEU A CA 1
ATOM 809 C C . LEU A 1 105 ? -8.412 -6.569 37.583 1.00 89.44 105 LEU A C 1
ATOM 811 O O . LEU A 1 105 ? -7.309 -6.081 37.842 1.00 89.44 105 LEU A O 1
ATOM 815 N N . PRO A 1 106 ? -8.833 -7.685 38.217 1.00 87.12 106 PRO A N 1
ATOM 816 C CA . PRO A 1 106 ? -8.006 -8.389 39.199 1.00 87.12 106 PRO A CA 1
ATOM 817 C C . PRO A 1 106 ? -6.687 -8.936 38.637 1.00 87.12 106 PRO A C 1
ATOM 819 O O . PRO A 1 106 ? -5.676 -8.930 39.340 1.00 87.12 106 PRO A O 1
ATOM 822 N N . MET A 1 107 ? -6.669 -9.410 37.384 1.00 81.25 107 MET A N 1
ATOM 823 C CA . MET A 1 107 ? -5.452 -9.944 36.753 1.00 81.25 107 MET A CA 1
ATOM 824 C C . MET A 1 107 ? -4.390 -8.853 36.569 1.00 81.25 107 MET A C 1
ATOM 826 O O . MET A 1 107 ? -3.212 -9.093 36.841 1.00 81.25 107 MET A O 1
ATOM 830 N N . LEU A 1 108 ? -4.807 -7.643 36.178 1.00 82.06 108 LEU A N 1
ATOM 831 C CA . LEU A 1 108 ? -3.925 -6.477 36.066 1.00 82.06 108 LEU A CA 1
ATOM 832 C C . LEU A 1 108 ? -3.346 -6.083 37.429 1.00 82.06 108 LEU A C 1
ATOM 834 O O . LEU A 1 108 ? -2.135 -5.888 37.552 1.00 82.06 108 LEU A O 1
ATOM 838 N N . SER A 1 109 ? -4.182 -6.046 38.472 1.00 78.62 109 SER A N 1
ATOM 839 C CA . SER A 1 109 ? -3.720 -5.778 39.839 1.00 78.62 109 SER A CA 1
ATOM 840 C C . SER A 1 109 ? -2.725 -6.837 40.329 1.00 78.62 109 SER A C 1
ATOM 842 O O . SER A 1 109 ? -1.697 -6.492 40.907 1.00 78.62 109 SER A O 1
ATOM 844 N N . GLY A 1 110 ? -2.972 -8.120 40.053 1.00 75.06 110 GLY A N 1
ATOM 845 C CA . GLY A 1 110 ? -2.058 -9.208 40.416 1.00 75.06 110 GLY A CA 1
ATOM 846 C C . GLY A 1 110 ? -0.718 -9.164 39.674 1.00 75.06 110 GLY A C 1
ATOM 847 O O . GLY A 1 110 ? 0.312 -9.516 40.252 1.00 75.06 110 GLY A O 1
ATOM 848 N N . CYS A 1 111 ? -0.708 -8.704 38.420 1.00 72.69 111 CYS A N 1
ATOM 849 C CA . CYS A 1 111 ? 0.521 -8.536 37.645 1.00 72.69 111 CYS A CA 1
ATOM 850 C C . CYS A 1 111 ? 1.360 -7.358 38.165 1.00 72.69 111 CYS A C 1
ATOM 852 O O . CYS A 1 111 ? 2.568 -7.501 38.327 1.00 72.69 111 CYS A O 1
ATOM 854 N N . MET A 1 112 ? 0.729 -6.232 38.523 1.00 65.62 112 MET A N 1
ATOM 855 C CA . MET A 1 112 ? 1.431 -5.108 39.162 1.00 65.62 112 MET A CA 1
ATOM 856 C C . MET A 1 112 ? 2.055 -5.494 40.508 1.00 65.62 112 MET A C 1
ATOM 858 O O . MET A 1 112 ? 3.174 -5.080 40.788 1.00 65.62 112 MET A O 1
ATOM 862 N N . VAL A 1 113 ? 1.385 -6.324 41.315 1.00 60.19 113 VAL A N 1
ATOM 863 C CA . VAL A 1 113 ? 1.917 -6.782 42.615 1.00 60.19 113 VAL A CA 1
ATOM 864 C C . VAL A 1 113 ? 3.094 -7.757 42.457 1.00 60.19 113 VAL A C 1
ATOM 866 O O . VAL A 1 113 ? 3.977 -7.776 43.306 1.00 60.19 113 VAL A O 1
ATOM 869 N N . LYS A 1 114 ? 3.145 -8.547 41.376 1.00 58.97 114 LYS A N 1
ATOM 870 C CA . LYS A 1 114 ? 4.247 -9.495 41.104 1.00 58.97 114 LYS A CA 1
ATOM 871 C C . LYS A 1 114 ? 5.435 -8.895 40.344 1.00 58.97 114 LYS A C 1
ATOM 873 O O . LYS A 1 114 ? 6.472 -9.545 40.260 1.00 58.97 114 LYS A O 1
ATOM 878 N N . CYS A 1 115 ? 5.283 -7.706 39.762 1.00 54.06 115 CYS A N 1
ATOM 879 C CA . CYS A 1 115 ? 6.325 -7.030 38.981 1.00 54.06 115 CYS A CA 1
ATOM 880 C C . CYS A 1 115 ? 7.083 -5.940 39.758 1.00 54.06 115 CYS A C 1
ATOM 882 O O . CYS A 1 115 ? 7.987 -5.328 39.192 1.00 54.06 115 CYS A O 1
ATOM 884 N N . VAL A 1 116 ? 6.744 -5.696 41.027 1.00 51.19 116 VAL A N 1
ATOM 885 C CA . VAL A 1 116 ? 7.578 -4.897 41.937 1.00 51.19 116 VAL A CA 1
ATOM 886 C C . VAL A 1 116 ? 8.528 -5.865 42.659 1.00 51.19 116 VAL A C 1
ATOM 888 O O . VAL A 1 116 ? 8.025 -6.835 43.229 1.00 51.19 116 VAL A O 1
ATOM 891 N N . PRO A 1 117 ? 9.862 -5.677 42.579 1.00 59.34 117 PRO A N 1
ATOM 892 C CA . PRO A 1 117 ? 10.823 -6.509 43.305 1.00 59.34 117 PRO A CA 1
ATOM 893 C C . PRO A 1 117 ? 10.667 -6.400 44.826 1.00 59.34 117 PRO A C 1
ATOM 895 O O . PRO A 1 117 ? 10.259 -5.318 45.309 1.00 59.34 117 PRO A O 1
#

Foldseek 3Di:
DLPAPPNDDDPRHDPVLVVLLVVLVPDPDDPVVSVVVNVVVNCCCHVPVVVVVVVVVVVVVVVVVVDDPDDAQVVDDCSLVVVQVVCCVPPVDPDHPVRVVVVVVVVVVVVVVVPPD